Protein AF-A0A4S8L6M4-F1 (afdb_monomer_lite)

Secondary structure (DSSP, 8-state):
--HHHHHHHHHHHHHHHHT-GGGGT-SEEE-PPPPSSSS---HHHHHHHHHTGGGSEEEEEEEESSGGGEEEEEEE-SHHHHHTPPB-GGG-B---SEETTEEPPBGGGSS---EEEE--SEEETTTTEEE-SSS-HHHHHHHHHHHTTPPPPEEEE---GGGEE---

Foldseek 3Di:
DPPVVLVVQLVVLLVVVCPPPCVVVAQAEEDECDAPDQWRHCPSNVQVQQVVANSHWYWYWDFDPPDLGAIWTWTQHHPVSVVPFDQDPNRGGDHDQDDPPHGTDICLNDLAHAEYADIANAAEPVVRDGHHPPSCNVVVVQVVSVVVVHDRHHYHYDDDPVRYDDDD

Sequence (168 aa):
MPPTSKNNSAGAVAAKVLSLPSFRQYKSISCYLNMPTGELDTSSIVKEILSSGKTLGLFVPKIDVGAEGKMDFLQIYDQEDLQLLPAGMWGIREPGTEYKGMKRTNALELPELDMILVPGVAFDRSILTRLGHGKGYYGRYITSYVATGRPRPLLVALALREQLMIHG

Structure (mmCIF, N/CA/C/O backbone):
data_AF-A0A4S8L6M4-F1
#
_entry.id   AF-A0A4S8L6M4-F1
#
loop_
_atom_site.group_PDB
_atom_site.id
_atom_site.type_symbol
_atom_site.label_atom_id
_atom_site.label_alt_id
_atom_site.label_comp_id
_atom_site.label_asym_id
_atom_site.label_entity_id
_atom_site.label_seq_id
_atom_site.pdbx_PDB_ins_code
_atom_site.Cartn_x
_atom_site.Cartn_y
_atom_site.Cartn_z
_atom_site.occupancy
_atom_site.B_iso_or_equiv
_atom_site.auth_seq_id
_atom_site.auth_comp_id
_atom_site.auth_asym_id
_atom_site.auth_atom_id
_atom_site.pdbx_PDB_model_num
ATOM 1 N N . MET A 1 1 ? 12.598 3.215 -23.950 1.00 43.62 1 MET A N 1
ATOM 2 C CA . MET A 1 1 ? 11.214 3.587 -24.320 1.00 43.62 1 MET A CA 1
ATOM 3 C C . MET A 1 1 ? 11.037 5.088 -24.154 1.00 43.62 1 MET A C 1
ATOM 5 O O . MET A 1 1 ? 11.480 5.589 -23.123 1.00 43.62 1 MET A O 1
ATOM 9 N N . PRO A 1 2 ? 10.406 5.788 -25.112 1.00 35.78 2 PRO A N 1
ATOM 10 C CA . PRO A 1 2 ? 10.013 7.182 -24.930 1.00 35.78 2 PRO A CA 1
ATOM 11 C C . PRO A 1 2 ? 9.026 7.311 -23.750 1.00 35.78 2 PRO A C 1
ATOM 13 O O . PRO A 1 2 ? 8.241 6.384 -23.522 1.00 35.78 2 PRO A O 1
ATOM 16 N N . PRO A 1 3 ? 9.026 8.435 -23.010 1.00 44.72 3 PRO A N 1
ATOM 17 C CA . PRO A 1 3 ? 8.156 8.636 -21.846 1.00 44.72 3 PRO A CA 1
ATOM 18 C C . PRO A 1 3 ? 6.659 8.440 -22.152 1.00 44.72 3 PRO A C 1
ATOM 20 O O . PRO A 1 3 ? 5.914 7.916 -21.327 1.00 44.72 3 PRO A O 1
ATOM 23 N N . THR A 1 4 ? 6.225 8.767 -23.370 1.00 41.47 4 THR A N 1
ATOM 24 C CA . THR A 1 4 ? 4.841 8.618 -23.849 1.00 41.47 4 THR A CA 1
ATOM 25 C C . THR A 1 4 ? 4.369 7.164 -23.964 1.00 41.47 4 THR A C 1
ATOM 27 O O . THR A 1 4 ? 3.191 6.888 -23.746 1.00 41.47 4 THR A O 1
ATOM 30 N N . SER A 1 5 ? 5.258 6.205 -24.247 1.00 49.28 5 SER A N 1
ATOM 31 C CA . SER A 1 5 ? 4.883 4.788 -24.404 1.00 49.28 5 SER A CA 1
ATOM 32 C C . SER A 1 5 ? 4.650 4.075 -23.063 1.00 49.28 5 SER A C 1
ATOM 34 O O . SER A 1 5 ? 3.821 3.165 -22.982 1.00 49.28 5 SER A O 1
ATOM 36 N N . LYS A 1 6 ? 5.336 4.507 -21.992 1.00 50.25 6 LYS A N 1
ATOM 37 C CA . LYS A 1 6 ? 5.153 3.955 -20.638 1.00 50.25 6 LYS A CA 1
ATOM 38 C C . LYS A 1 6 ? 3.799 4.343 -20.034 1.00 50.25 6 LYS A C 1
ATOM 40 O O . LYS A 1 6 ? 3.118 3.471 -19.501 1.00 50.25 6 LYS A O 1
ATOM 45 N N . ASN A 1 7 ? 3.368 5.598 -20.198 1.00 53.69 7 ASN A N 1
ATOM 46 C CA . ASN A 1 7 ? 2.084 6.077 -19.665 1.00 53.69 7 ASN A CA 1
ATOM 47 C C . ASN A 1 7 ? 0.875 5.383 -20.310 1.00 53.69 7 ASN A C 1
ATOM 49 O O . ASN A 1 7 ? -0.059 5.000 -19.610 1.00 53.69 7 ASN A O 1
ATOM 53 N N . ASN A 1 8 ? 0.916 5.141 -21.625 1.00 58.66 8 ASN A N 1
ATOM 54 C CA . ASN A 1 8 ? -0.159 4.419 -22.316 1.00 58.66 8 ASN A CA 1
ATOM 55 C C . ASN A 1 8 ? -0.267 2.952 -21.854 1.00 58.66 8 ASN A C 1
ATOM 57 O O . ASN A 1 8 ? -1.355 2.383 -21.792 1.00 58.66 8 ASN A O 1
ATOM 61 N N . SER A 1 9 ? 0.865 2.349 -21.482 1.00 67.75 9 SER A N 1
ATOM 62 C CA . SER A 1 9 ? 0.924 0.964 -21.007 1.00 67.75 9 SER A CA 1
ATOM 63 C C . SER A 1 9 ? 0.463 0.831 -19.548 1.00 67.75 9 SER A C 1
ATOM 65 O O . SER A 1 9 ? -0.233 -0.127 -19.214 1.00 67.75 9 SER A O 1
ATOM 67 N N . ALA A 1 10 ? 0.770 1.813 -18.692 1.00 71.38 10 ALA A N 1
ATOM 68 C CA . ALA A 1 10 ? 0.268 1.878 -17.317 1.00 71.38 10 ALA A CA 1
ATOM 69 C C . ALA A 1 10 ? -1.257 2.033 -17.256 1.00 71.38 10 ALA A C 1
ATOM 71 O O . ALA A 1 10 ? -1.912 1.306 -16.509 1.00 71.38 10 ALA A O 1
ATOM 72 N N . GLY A 1 11 ? -1.836 2.882 -18.114 1.00 74.25 11 GLY A N 1
ATOM 73 C CA . GLY A 1 11 ? -3.291 3.014 -18.238 1.00 74.25 11 GLY A CA 1
ATOM 74 C C . GLY A 1 11 ? -3.982 1.703 -18.635 1.00 74.25 11 GLY A C 1
ATOM 75 O O . GLY A 1 11 ? -5.000 1.339 -18.050 1.00 74.25 11 GLY A O 1
ATOM 76 N N . ALA A 1 12 ? -3.399 0.941 -19.566 1.00 77.88 12 ALA A N 1
ATOM 77 C CA . ALA A 1 12 ? -3.937 -0.358 -19.976 1.00 77.88 12 ALA A CA 1
ATOM 78 C C . ALA A 1 12 ? -3.867 -1.415 -18.856 1.00 77.88 12 ALA A C 1
ATOM 80 O O . ALA A 1 12 ? -4.806 -2.194 -18.675 1.00 77.88 12 ALA A O 1
ATOM 81 N N . VAL A 1 13 ? -2.777 -1.438 -18.080 1.00 78.69 13 VAL A N 1
ATOM 82 C CA . VAL A 1 13 ? -2.650 -2.329 -16.915 1.00 78.69 13 VAL A CA 1
ATOM 83 C C . VAL A 1 13 ? -3.656 -1.945 -15.830 1.00 78.69 13 VAL A C 1
ATOM 85 O O . VAL A 1 13 ? -4.347 -2.826 -15.318 1.00 78.69 13 VAL A O 1
ATOM 88 N N . ALA A 1 14 ? -3.793 -0.651 -15.530 1.00 78.44 14 ALA A N 1
ATOM 89 C CA . ALA A 1 14 ? -4.781 -0.152 -14.580 1.00 78.44 14 ALA A CA 1
ATOM 90 C C . ALA A 1 14 ? -6.201 -0.558 -14.996 1.00 78.44 14 ALA A C 1
ATOM 92 O O . ALA A 1 14 ? -6.908 -1.181 -14.209 1.00 78.44 14 ALA A O 1
ATOM 93 N N . ALA A 1 15 ? -6.586 -0.322 -16.254 1.00 80.44 15 ALA A N 1
ATOM 94 C CA . ALA A 1 15 ? -7.891 -0.725 -16.776 1.00 80.44 15 ALA A CA 1
ATOM 95 C C . ALA A 1 15 ? -8.143 -2.233 -16.611 1.00 80.44 15 ALA A C 1
ATOM 97 O O . ALA A 1 15 ? -9.235 -2.646 -16.223 1.00 80.44 15 ALA A O 1
ATOM 98 N N . LYS A 1 16 ? -7.119 -3.067 -16.837 1.00 82.19 16 LYS A N 1
ATOM 99 C CA . LYS A 1 16 ? -7.234 -4.516 -16.659 1.00 82.19 16 LYS A CA 1
ATOM 100 C C . LYS A 1 16 ? -7.451 -4.908 -15.197 1.00 82.19 16 LYS A C 1
ATOM 102 O O . LYS A 1 16 ? -8.325 -5.729 -14.937 1.00 82.19 16 LYS A O 1
ATOM 107 N N . VAL A 1 17 ? -6.709 -4.317 -14.258 1.00 80.06 17 VAL A N 1
ATOM 108 C CA . VAL A 1 17 ? -6.888 -4.552 -12.810 1.00 80.06 17 VAL A CA 1
ATOM 109 C C . VAL A 1 17 ? -8.293 -4.146 -12.369 1.00 80.06 17 VAL A C 1
ATOM 111 O O . VAL A 1 17 ? -8.981 -4.932 -11.724 1.00 80.06 17 VAL A O 1
ATOM 114 N N . LEU A 1 18 ? -8.744 -2.962 -12.785 1.00 79.38 18 LEU A N 1
ATOM 115 C CA . LEU A 1 18 ? -10.067 -2.425 -12.457 1.00 79.38 18 LEU A CA 1
ATOM 116 C C . LEU A 1 18 ? -11.212 -3.241 -13.083 1.00 79.38 18 LEU A C 1
ATOM 118 O O . LEU A 1 18 ? -12.323 -3.260 -12.558 1.00 79.38 18 LEU A O 1
ATOM 122 N N . SER A 1 19 ? -10.948 -3.946 -14.188 1.00 81.50 19 SER A N 1
ATOM 123 C CA . SER A 1 19 ? -11.918 -4.837 -14.839 1.00 81.50 19 SER A CA 1
ATOM 124 C C . SER A 1 19 ? -12.047 -6.219 -14.189 1.00 81.50 19 SER A C 1
ATOM 126 O O . SER A 1 19 ? -12.942 -6.979 -14.563 1.00 81.50 19 SER A O 1
ATOM 128 N N . LEU A 1 20 ? -11.171 -6.577 -13.239 1.00 76.69 20 LEU A N 1
ATOM 129 C CA . LEU A 1 20 ? -11.236 -7.881 -12.583 1.00 76.69 20 LEU A CA 1
ATOM 130 C C . LEU A 1 20 ? -12.569 -8.009 -11.825 1.00 76.69 20 LEU A C 1
ATOM 132 O O . LEU A 1 20 ? -12.869 -7.148 -10.996 1.00 76.69 20 LEU A O 1
ATOM 136 N N . PRO A 1 21 ? -13.352 -9.089 -12.031 1.00 70.31 21 PRO A N 1
ATOM 137 C CA . PRO A 1 21 ? -14.621 -9.285 -11.324 1.00 70.31 21 PRO A CA 1
ATOM 138 C C . PRO A 1 21 ? -14.470 -9.199 -9.805 1.00 70.31 21 PRO A C 1
ATOM 140 O O . PRO A 1 21 ? -15.336 -8.669 -9.111 1.00 70.31 21 PRO A O 1
ATOM 143 N N . SER A 1 22 ? -13.331 -9.672 -9.305 1.00 68.44 22 SER A N 1
ATOM 144 C CA . SER A 1 22 ? -12.996 -9.667 -7.890 1.00 68.44 22 SER A CA 1
ATOM 145 C C . SER A 1 22 ? -12.748 -8.260 -7.335 1.00 68.44 22 SER A C 1
ATOM 147 O O . SER A 1 22 ? -13.039 -8.021 -6.171 1.00 68.44 22 SER A O 1
ATOM 149 N N . PHE A 1 23 ? -12.319 -7.296 -8.161 1.00 71.81 23 PHE A N 1
ATOM 150 C CA . PHE A 1 23 ? -12.070 -5.914 -7.729 1.00 71.81 23 PHE A CA 1
ATOM 151 C C . PHE A 1 23 ? -13.325 -5.243 -7.151 1.00 71.81 23 PHE A C 1
ATOM 153 O O . PHE A 1 23 ? -13.227 -4.452 -6.223 1.00 71.81 23 PHE A O 1
ATOM 160 N N . ARG A 1 24 ? -14.516 -5.607 -7.646 1.00 69.25 24 ARG A N 1
ATOM 161 C CA . ARG A 1 24 ? -15.801 -5.095 -7.135 1.00 69.25 24 ARG A CA 1
ATOM 162 C C . ARG A 1 24 ? -16.236 -5.712 -5.804 1.00 69.25 24 ARG A C 1
ATOM 164 O O . ARG A 1 24 ? -17.137 -5.179 -5.168 1.00 69.25 24 ARG A O 1
ATOM 171 N N . GLN A 1 25 ? -15.669 -6.857 -5.434 1.00 77.25 25 GLN A N 1
ATOM 172 C CA . GLN A 1 25 ? -16.027 -7.598 -4.219 1.00 77.25 25 GLN A CA 1
ATOM 173 C C . GLN A 1 25 ? -15.061 -7.310 -3.071 1.00 77.25 25 GLN A C 1
ATOM 175 O O . GLN A 1 25 ? -15.412 -7.502 -1.907 1.00 77.25 25 GLN A O 1
ATOM 180 N N . TYR A 1 26 ? -13.857 -6.853 -3.410 1.00 84.94 26 TYR A N 1
ATOM 181 C CA . TYR A 1 26 ? -12.835 -6.508 -2.443 1.00 84.94 26 TYR A CA 1
ATOM 182 C C . TYR A 1 26 ? -13.228 -5.284 -1.624 1.00 84.94 26 TYR A C 1
ATOM 184 O O . TYR A 1 26 ? -13.936 -4.387 -2.078 1.00 84.94 26 TYR A O 1
ATOM 192 N N . LYS A 1 27 ? -12.763 -5.292 -0.383 1.00 89.44 27 LYS A N 1
ATOM 193 C CA . LYS A 1 27 ? -12.945 -4.272 0.645 1.00 89.44 27 LYS A CA 1
ATOM 194 C C . LYS A 1 27 ? -11.606 -3.705 1.095 1.00 89.44 27 LYS A C 1
ATOM 196 O O . LYS A 1 27 ? -11.578 -2.621 1.669 1.00 89.44 27 LYS A O 1
ATOM 201 N N . SER A 1 28 ? -10.500 -4.399 0.837 1.00 92.88 28 SER A N 1
ATOM 202 C CA . SER A 1 28 ? -9.158 -3.969 1.221 1.00 92.88 28 SER A CA 1
ATOM 203 C C . SER A 1 28 ? -8.130 -4.341 0.149 1.00 92.88 28 SER A C 1
ATOM 205 O O . SER A 1 28 ? -7.893 -5.507 -0.163 1.00 92.88 28 SER A O 1
ATOM 207 N N . ILE A 1 29 ? -7.485 -3.325 -0.428 1.00 93.12 29 ILE A N 1
ATOM 208 C CA . ILE A 1 29 ? -6.452 -3.506 -1.452 1.00 93.12 29 ILE A CA 1
ATOM 209 C C . ILE A 1 29 ? -5.193 -2.779 -1.017 1.00 93.12 29 ILE A C 1
ATOM 211 O O . ILE A 1 29 ? -5.211 -1.581 -0.730 1.00 93.12 29 ILE A O 1
ATOM 215 N N . SER A 1 30 ? -4.075 -3.499 -1.030 1.00 94.31 30 SER A N 1
ATOM 216 C CA . SER A 1 30 ? -2.767 -2.877 -0.943 1.00 94.31 30 SER A CA 1
ATOM 217 C C . SER A 1 30 ? -2.253 -2.476 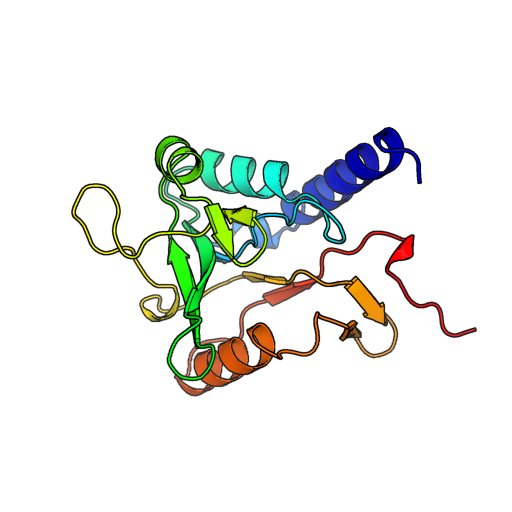-2.324 1.00 94.31 30 SER A C 1
ATOM 219 O O . SER A 1 30 ? -2.230 -3.293 -3.247 1.00 94.31 30 SER A O 1
ATOM 221 N N . CYS A 1 31 ? -1.818 -1.223 -2.460 1.00 92.88 31 CYS A N 1
ATOM 222 C CA . CYS A 1 31 ? -1.186 -0.698 -3.664 1.00 92.88 31 CYS A CA 1
ATOM 223 C C . CYS A 1 31 ? 0.061 0.108 -3.294 1.00 92.88 31 CYS A C 1
ATOM 225 O O . CYS A 1 31 ? 0.021 0.950 -2.398 1.00 92.88 31 CYS A O 1
ATOM 227 N N . TYR A 1 32 ? 1.175 -0.152 -3.976 1.00 90.19 32 TYR A N 1
ATOM 228 C CA . TYR A 1 32 ? 2.390 0.640 -3.810 1.00 90.19 32 TYR A CA 1
ATOM 229 C C . TYR A 1 32 ? 2.242 2.004 -4.490 1.00 90.19 32 TYR A C 1
ATOM 231 O O . TYR A 1 32 ? 1.568 2.126 -5.514 1.00 90.19 32 TYR A O 1
ATOM 239 N N . LEU A 1 33 ? 2.897 3.022 -3.931 1.00 88.50 33 LEU A N 1
ATOM 240 C CA . LEU A 1 33 ? 3.080 4.304 -4.606 1.00 88.50 33 LEU A CA 1
ATOM 241 C C . LEU A 1 33 ? 4.345 4.222 -5.454 1.00 88.50 33 LEU A C 1
ATOM 243 O O . LEU A 1 33 ? 5.349 3.653 -5.029 1.00 88.50 33 LEU A O 1
ATOM 247 N N . ASN A 1 34 ? 4.267 4.724 -6.680 1.00 75.12 34 ASN A N 1
ATOM 248 C CA . ASN A 1 34 ? 5.298 4.520 -7.685 1.00 75.12 34 ASN A CA 1
ATOM 249 C C . ASN A 1 34 ? 6.606 5.237 -7.330 1.00 75.12 34 ASN A C 1
ATOM 251 O O . ASN A 1 34 ? 6.616 6.420 -6.982 1.00 75.12 34 ASN A O 1
ATOM 255 N N . MET A 1 35 ? 7.727 4.535 -7.505 1.00 73.31 35 MET A N 1
ATOM 256 C CA . MET A 1 35 ? 9.036 5.180 -7.572 1.00 73.31 35 MET A CA 1
ATOM 257 C C . MET A 1 35 ? 9.144 6.142 -8.766 1.00 73.31 35 MET A C 1
ATOM 259 O O . MET A 1 35 ? 8.498 5.929 -9.797 1.00 73.31 35 MET A O 1
ATOM 263 N N . PRO A 1 36 ? 10.041 7.147 -8.696 1.00 68.56 36 PRO A N 1
ATOM 264 C CA . PRO A 1 36 ? 10.329 8.022 -9.832 1.00 68.56 36 PRO A CA 1
ATOM 265 C C . PRO A 1 36 ? 10.783 7.269 -11.094 1.00 68.56 36 PRO A C 1
ATOM 267 O O . PRO A 1 36 ? 10.562 7.736 -12.210 1.00 68.56 36 PRO A O 1
ATOM 270 N N . THR A 1 37 ? 11.430 6.106 -10.942 1.00 68.81 37 THR A N 1
ATOM 271 C CA . THR A 1 37 ? 11.883 5.271 -12.064 1.00 68.81 37 THR A CA 1
ATOM 272 C C . THR A 1 37 ? 11.777 3.776 -11.742 1.00 68.81 37 THR A C 1
ATOM 274 O O . THR A 1 37 ? 11.821 3.375 -10.584 1.00 68.81 37 THR A O 1
ATOM 277 N N . GLY A 1 38 ? 11.666 2.940 -12.779 1.00 67.62 38 GLY A N 1
ATOM 278 C CA . GLY A 1 38 ? 11.815 1.478 -12.685 1.00 67.62 38 GLY A CA 1
ATOM 279 C C . GLY A 1 38 ? 10.533 0.678 -12.427 1.00 67.62 38 GLY A C 1
ATOM 280 O O . GLY A 1 38 ? 10.449 -0.459 -12.882 1.00 67.62 38 GLY A O 1
ATOM 281 N N . GLU A 1 39 ? 9.527 1.271 -11.787 1.00 74.62 39 GLU A N 1
ATOM 282 C CA . 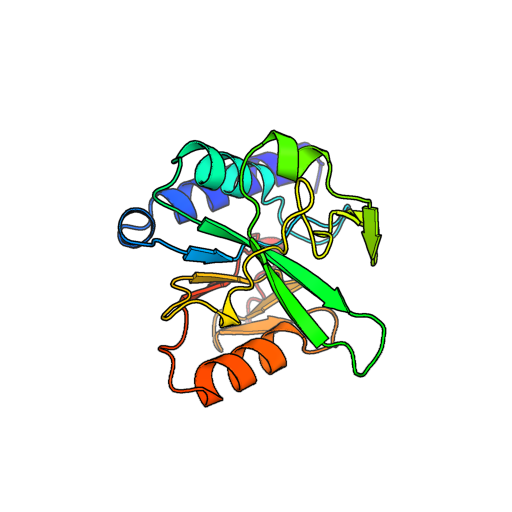GLU A 1 39 ? 8.233 0.630 -11.510 1.00 74.62 39 GLU A CA 1
ATOM 283 C C . GLU A 1 39 ? 7.114 1.152 -12.421 1.00 74.62 39 GLU A C 1
ATOM 285 O O . GLU A 1 39 ? 7.231 2.211 -13.045 1.00 74.62 39 GLU A O 1
ATOM 290 N N . LEU A 1 40 ? 6.019 0.391 -12.505 1.00 80.06 40 LEU A N 1
ATOM 291 C CA . LEU A 1 40 ? 4.802 0.846 -13.169 1.00 80.06 40 LEU A CA 1
ATOM 292 C C . LEU A 1 40 ? 4.131 1.941 -12.333 1.00 80.06 40 LEU A C 1
ATOM 294 O O . LEU A 1 40 ? 3.975 1.774 -11.123 1.00 80.06 40 LEU A O 1
ATOM 298 N N . ASP A 1 41 ? 3.685 3.006 -12.997 1.00 84.44 41 ASP A N 1
ATOM 299 C CA . ASP A 1 41 ? 2.844 4.035 -12.390 1.00 84.44 41 ASP A CA 1
ATOM 300 C C . ASP A 1 41 ? 1.475 3.458 -11.987 1.00 84.44 41 ASP A C 1
ATOM 302 O O . ASP A 1 41 ? 0.739 2.913 -12.813 1.00 84.44 41 ASP A O 1
ATOM 306 N N . THR A 1 42 ? 1.146 3.573 -10.701 1.00 88.38 42 THR A N 1
ATOM 307 C CA . THR A 1 42 ? -0.100 3.101 -10.083 1.00 88.38 42 THR A CA 1
ATOM 308 C C . THR A 1 42 ? -1.066 4.236 -9.749 1.00 88.38 42 THR A C 1
ATOM 310 O O . THR A 1 42 ? -2.149 3.970 -9.223 1.00 88.38 42 THR A O 1
ATOM 313 N N . SER A 1 43 ? -0.736 5.488 -10.088 1.00 88.25 43 SER A N 1
ATOM 314 C CA . SER A 1 43 ? -1.512 6.680 -9.718 1.00 88.25 43 SER A CA 1
ATOM 315 C C . SER A 1 43 ? -2.987 6.576 -10.116 1.00 88.25 43 SER A C 1
ATOM 317 O O . SER A 1 43 ? -3.870 6.933 -9.337 1.00 88.25 43 SER A O 1
ATOM 319 N N . SER A 1 44 ? -3.283 6.034 -11.303 1.00 87.38 44 SER A N 1
ATOM 320 C CA . SER A 1 44 ? -4.663 5.827 -11.764 1.00 87.38 44 SER A CA 1
ATOM 321 C C . SER A 1 44 ? -5.421 4.786 -10.935 1.00 87.38 44 SER A C 1
ATOM 323 O O . SER A 1 44 ? -6.595 4.989 -10.648 1.00 87.38 44 SER A O 1
ATOM 325 N N . ILE A 1 45 ? -4.757 3.702 -10.515 1.00 89.06 45 ILE A N 1
ATOM 326 C CA . ILE A 1 45 ? -5.365 2.653 -9.680 1.00 89.06 45 ILE A CA 1
ATOM 327 C C . ILE A 1 45 ? -5.661 3.215 -8.289 1.00 89.06 45 ILE A C 1
ATOM 329 O O . ILE A 1 45 ? -6.774 3.081 -7.793 1.00 89.06 45 ILE A O 1
ATOM 333 N N . VAL A 1 46 ? -4.681 3.890 -7.685 1.00 91.62 46 VAL A N 1
ATOM 334 C CA . VAL A 1 46 ? -4.812 4.547 -6.378 1.00 91.62 46 VAL A CA 1
ATOM 335 C C . VAL A 1 46 ? -5.969 5.542 -6.380 1.00 91.62 46 VAL A C 1
ATOM 337 O O . VAL A 1 46 ? -6.798 5.533 -5.470 1.00 91.62 46 VAL A O 1
ATOM 340 N N . LYS A 1 47 ? -6.056 6.374 -7.425 1.00 89.75 47 LYS A N 1
ATOM 341 C CA . LYS A 1 47 ? -7.138 7.346 -7.571 1.00 89.75 47 LYS A CA 1
ATOM 342 C C . LYS A 1 47 ? -8.500 6.664 -7.644 1.00 89.75 47 LYS A C 1
ATOM 344 O O . LYS A 1 47 ? -9.401 7.091 -6.935 1.00 89.75 47 LYS A O 1
ATOM 349 N N . GLU A 1 48 ? -8.630 5.611 -8.446 1.00 87.81 48 GLU A N 1
ATOM 350 C CA . GLU A 1 48 ? -9.890 4.879 -8.586 1.00 87.81 48 GLU A CA 1
ATOM 351 C C . GLU A 1 48 ? -10.312 4.207 -7.274 1.00 87.81 48 GLU A C 1
ATOM 353 O O . GLU A 1 48 ? -11.469 4.316 -6.874 1.00 87.81 48 GLU A O 1
ATOM 358 N N . ILE A 1 49 ? -9.367 3.587 -6.553 1.00 89.19 49 ILE A N 1
ATOM 359 C CA . ILE A 1 49 ? -9.637 2.985 -5.242 1.00 89.19 49 ILE A CA 1
ATOM 360 C C . ILE A 1 49 ? -10.205 4.042 -4.287 1.00 89.19 49 ILE A C 1
ATOM 362 O O . ILE A 1 49 ? -11.268 3.834 -3.709 1.00 89.19 49 ILE A O 1
ATOM 366 N N . LEU A 1 50 ? -9.551 5.199 -4.164 1.00 89.88 50 LEU A N 1
ATOM 367 C CA . LEU A 1 50 ? -10.017 6.278 -3.285 1.00 89.88 50 LEU A CA 1
ATOM 368 C C . LEU A 1 50 ? -11.338 6.907 -3.762 1.00 89.88 50 LEU A C 1
ATOM 370 O O . LEU A 1 50 ? -12.156 7.322 -2.944 1.00 89.88 50 LEU A O 1
ATOM 374 N N . SER A 1 51 ? -11.571 6.975 -5.076 1.00 86.88 51 SER A N 1
ATOM 375 C CA . SER A 1 51 ? -12.819 7.483 -5.659 1.00 86.88 51 SER A CA 1
ATOM 376 C C . SER A 1 51 ? -13.999 6.523 -5.502 1.00 86.88 51 SER A C 1
ATOM 378 O O . SER A 1 51 ? -15.140 6.981 -5.516 1.00 86.88 51 SER A O 1
ATOM 380 N N . SER A 1 52 ? -13.752 5.229 -5.279 1.00 78.69 52 SER A N 1
ATOM 381 C CA . SER A 1 52 ? -14.807 4.252 -4.971 1.00 78.69 52 SER A CA 1
ATOM 382 C C . SER A 1 52 ? -15.471 4.478 -3.600 1.00 78.69 52 SER A C 1
ATOM 384 O O . SER A 1 52 ? -16.507 3.886 -3.300 1.00 78.69 52 SER A O 1
ATOM 386 N N . GLY A 1 53 ? -14.926 5.388 -2.784 1.00 67.25 53 GLY A N 1
ATOM 387 C CA . GLY A 1 53 ? -15.483 5.790 -1.499 1.00 67.25 53 GLY A CA 1
ATOM 388 C C . GLY A 1 53 ? -15.151 4.814 -0.370 1.00 67.25 53 GLY A C 1
ATOM 389 O O . GLY A 1 53 ? -14.149 4.109 -0.394 1.00 67.25 53 GLY A O 1
ATOM 390 N N . LYS A 1 54 ? -15.999 4.782 0.667 1.00 62.41 54 LYS A N 1
ATOM 391 C CA . LYS A 1 54 ? -15.727 4.046 1.921 1.00 62.41 54 LYS A CA 1
ATOM 392 C C . LYS A 1 54 ? -15.824 2.519 1.804 1.00 62.41 54 LYS A C 1
ATOM 394 O O . LYS A 1 54 ? -15.564 1.828 2.784 1.00 62.41 54 LYS A O 1
ATOM 399 N N . THR A 1 55 ? -16.238 1.987 0.657 1.00 71.38 55 THR A N 1
ATOM 400 C CA . THR A 1 55 ? -16.403 0.541 0.451 1.00 71.38 55 THR A CA 1
ATOM 401 C C . THR A 1 55 ? -15.081 -0.183 0.228 1.00 71.38 55 THR A C 1
ATOM 403 O O . THR A 1 55 ? -15.018 -1.382 0.485 1.00 71.38 55 THR A O 1
ATOM 406 N N . LEU A 1 56 ? -14.039 0.529 -0.214 1.00 84.38 56 LEU A N 1
ATOM 407 C CA . LEU A 1 56 ? -12.736 -0.040 -0.543 1.00 84.38 56 LEU A CA 1
ATOM 408 C C . LEU A 1 56 ? -11.622 0.713 0.193 1.00 84.38 56 LEU A C 1
ATOM 410 O O . LEU A 1 56 ? -11.360 1.885 -0.061 1.00 84.38 56 LEU A O 1
ATOM 414 N N . GLY A 1 57 ? -10.950 0.036 1.118 1.00 91.69 57 GLY A N 1
ATOM 415 C CA . GLY A 1 57 ? -9.787 0.568 1.817 1.00 91.69 57 GLY A CA 1
ATOM 416 C C . GLY A 1 57 ? -8.522 0.451 0.971 1.00 91.69 57 GLY A C 1
ATOM 417 O O . GLY A 1 57 ? -8.135 -0.654 0.585 1.00 91.69 57 GLY A O 1
ATOM 418 N N . LEU A 1 58 ? -7.852 1.581 0.729 1.00 94.94 58 LEU A N 1
ATOM 419 C CA . LEU A 1 58 ? -6.511 1.620 0.149 1.00 94.94 58 LEU A CA 1
ATOM 420 C C . LEU A 1 58 ? -5.457 1.472 1.245 1.00 94.94 58 LEU A C 1
ATOM 422 O O . LEU A 1 58 ? -5.437 2.274 2.174 1.00 94.94 58 LEU A O 1
ATOM 426 N N . PHE A 1 59 ? -4.530 0.527 1.094 1.00 95.81 59 PHE A N 1
ATOM 427 C CA . PHE A 1 59 ? -3.391 0.366 1.996 1.00 95.81 59 PHE A CA 1
ATOM 428 C C . PHE A 1 59 ? -2.058 0.530 1.261 1.00 95.81 59 PHE A C 1
ATOM 430 O O . PHE A 1 59 ? -1.780 -0.159 0.281 1.00 95.81 59 PHE A O 1
ATOM 437 N N . VAL A 1 60 ? -1.195 1.413 1.755 1.00 94.44 60 VAL A N 1
ATOM 438 C CA . VAL A 1 60 ? 0.100 1.719 1.132 1.00 94.44 60 VAL A CA 1
ATOM 439 C C . VAL A 1 60 ? 1.243 1.149 1.980 1.00 94.44 60 VAL A C 1
ATOM 441 O O . VAL A 1 60 ? 1.183 1.245 3.211 1.00 94.44 60 VAL A O 1
ATOM 444 N N . PRO A 1 61 ? 2.277 0.538 1.365 1.00 91.62 61 PRO A N 1
ATOM 445 C CA . PRO A 1 61 ? 3.462 0.078 2.081 1.00 91.62 61 PRO A CA 1
ATOM 446 C C . PRO A 1 61 ? 4.178 1.228 2.787 1.00 91.62 61 PRO A C 1
ATOM 448 O O . PRO A 1 61 ? 4.438 2.272 2.197 1.00 91.62 61 PRO A O 1
ATOM 451 N N . LYS A 1 62 ? 4.572 0.976 4.030 1.00 89.62 62 LYS A N 1
ATOM 452 C CA . LYS A 1 62 ? 5.540 1.755 4.792 1.00 89.62 62 LYS A CA 1
ATOM 453 C C . LYS A 1 62 ? 6.664 0.824 5.208 1.00 89.62 62 LYS A C 1
ATOM 455 O O . LYS A 1 62 ? 6.397 -0.213 5.818 1.00 89.62 62 LYS A O 1
ATOM 460 N N . ILE A 1 63 ? 7.903 1.185 4.897 1.00 85.25 63 ILE A N 1
ATOM 461 C CA . ILE A 1 63 ? 9.067 0.442 5.377 1.00 85.25 63 ILE A CA 1
ATOM 462 C C . ILE A 1 63 ? 9.645 1.187 6.577 1.00 85.25 63 ILE A C 1
ATOM 464 O O . ILE A 1 63 ? 10.048 2.341 6.470 1.00 85.25 63 ILE A O 1
ATOM 468 N N . ASP A 1 64 ? 9.699 0.519 7.724 1.00 79.56 64 ASP A N 1
ATOM 469 C CA . ASP A 1 64 ? 10.483 0.993 8.855 1.00 79.56 64 ASP A CA 1
ATOM 470 C C . ASP A 1 64 ? 11.948 0.608 8.623 1.00 79.56 64 ASP A C 1
ATOM 472 O O . ASP A 1 64 ? 12.328 -0.561 8.705 1.00 79.56 64 ASP A O 1
ATOM 476 N N . VAL A 1 65 ? 12.761 1.606 8.274 1.00 66.06 65 VAL A N 1
ATOM 477 C CA . VAL A 1 65 ? 14.210 1.474 8.049 1.00 66.06 65 VAL A CA 1
ATOM 478 C C . VAL A 1 65 ? 15.003 1.223 9.335 1.00 66.06 65 VAL A C 1
ATOM 480 O O . VAL A 1 65 ? 16.202 0.966 9.250 1.00 66.06 65 VAL A O 1
ATOM 483 N N . GLY A 1 66 ? 14.350 1.275 10.501 1.00 68.81 66 GLY A N 1
ATOM 484 C CA . GLY A 1 66 ? 14.903 0.866 11.784 1.00 68.81 66 GLY A CA 1
ATOM 485 C C . GLY A 1 66 ? 15.042 -0.656 11.913 1.00 68.81 66 GLY A C 1
ATOM 486 O O . GLY A 1 66 ? 15.663 -1.319 11.082 1.00 68.81 66 GLY A O 1
ATOM 487 N N . ALA A 1 67 ? 14.506 -1.227 12.995 1.00 49.88 67 ALA A N 1
ATOM 488 C CA . ALA A 1 67 ? 14.698 -2.633 13.351 1.00 49.88 67 ALA A CA 1
ATOM 489 C C . ALA A 1 67 ? 14.246 -3.590 12.225 1.00 49.88 67 ALA A C 1
ATOM 491 O O . ALA A 1 67 ? 13.058 -3.775 11.967 1.00 49.88 67 ALA A O 1
ATOM 492 N N . GLU A 1 68 ? 15.229 -4.203 11.560 1.00 61.59 68 GLU A N 1
ATOM 493 C CA . GLU A 1 68 ? 15.090 -5.319 10.610 1.00 61.59 68 GLU A CA 1
ATOM 494 C C . GLU A 1 68 ? 14.346 -5.038 9.295 1.00 61.59 68 GLU A C 1
ATOM 496 O O . GLU A 1 68 ? 14.101 -5.957 8.502 1.00 61.59 68 GLU A O 1
ATOM 501 N N . GLY A 1 69 ? 14.025 -3.778 8.992 1.00 67.00 69 GLY A N 1
ATOM 502 C CA . GLY A 1 69 ? 13.335 -3.472 7.747 1.00 67.00 69 GLY A CA 1
ATOM 503 C C . GLY A 1 69 ? 11.929 -4.077 7.734 1.00 67.00 69 GLY A C 1
ATOM 504 O O . GLY A 1 69 ? 11.576 -4.851 6.831 1.00 67.00 69 GLY A O 1
ATOM 505 N N . LYS A 1 70 ? 11.146 -3.792 8.775 1.00 82.06 70 LYS A N 1
ATOM 506 C CA . LYS A 1 70 ? 9.749 -4.213 8.855 1.00 82.06 70 LYS A CA 1
ATOM 507 C C . LYS A 1 70 ? 8.928 -3.442 7.820 1.00 82.06 70 LYS A C 1
ATOM 509 O O . LYS A 1 70 ? 9.124 -2.250 7.617 1.00 82.06 70 LYS A O 1
ATOM 514 N N . MET A 1 71 ? 8.012 -4.135 7.153 1.00 88.94 71 MET A N 1
ATOM 515 C CA . MET A 1 71 ? 7.031 -3.517 6.266 1.00 88.94 71 MET A CA 1
ATOM 516 C C . MET A 1 71 ? 5.667 -3.590 6.939 1.00 88.94 71 MET A C 1
ATOM 518 O O . MET A 1 71 ? 5.289 -4.647 7.437 1.00 88.94 71 MET A O 1
ATOM 522 N N . ASP A 1 72 ? 4.944 -2.481 6.930 1.00 92.00 72 ASP A N 1
ATOM 523 C CA . ASP A 1 72 ? 3.541 -2.399 7.314 1.00 92.00 72 ASP A CA 1
ATOM 524 C C . ASP A 1 72 ? 2.732 -1.855 6.130 1.00 92.00 72 ASP A C 1
ATOM 526 O O . ASP A 1 72 ? 3.267 -1.169 5.259 1.00 92.00 72 ASP A O 1
ATOM 530 N N . PHE A 1 73 ? 1.437 -2.156 6.091 1.00 95.12 73 PHE A N 1
ATOM 531 C CA . PHE A 1 73 ? 0.510 -1.573 5.123 1.00 95.12 73 PHE A CA 1
ATOM 532 C C . PHE A 1 73 ? -0.467 -0.683 5.881 1.00 95.12 73 PHE A C 1
ATOM 534 O O . PHE A 1 73 ? -1.245 -1.184 6.693 1.00 95.12 73 PHE A O 1
ATOM 541 N N . LEU A 1 74 ? -0.411 0.628 5.646 1.00 95.50 74 LEU A N 1
ATOM 542 C CA . LEU A 1 74 ? -1.222 1.612 6.366 1.00 95.50 74 LEU A CA 1
ATOM 543 C C . LEU A 1 74 ? -2.302 2.195 5.464 1.00 95.50 74 LEU A C 1
ATOM 545 O O . LEU A 1 74 ? -2.056 2.458 4.285 1.00 95.50 74 LEU A O 1
ATOM 549 N N . GLN A 1 75 ? -3.489 2.401 6.029 1.00 95.88 75 GLN A N 1
ATOM 550 C CA . GLN A 1 75 ? -4.627 2.910 5.280 1.00 95.88 75 GLN A CA 1
ATOM 551 C C . GLN A 1 75 ? -4.426 4.367 4.845 1.00 95.88 75 GLN A C 1
ATOM 553 O O . GLN A 1 75 ? -3.979 5.208 5.632 1.00 95.88 75 GLN A O 1
ATOM 558 N N . ILE A 1 76 ? -4.803 4.648 3.599 1.00 95.62 76 ILE A N 1
ATOM 559 C CA . ILE A 1 76 ? -5.019 5.991 3.061 1.00 95.62 76 ILE A CA 1
ATOM 560 C C . ILE A 1 76 ? -6.525 6.214 2.969 1.00 95.62 76 ILE A C 1
ATOM 562 O O . ILE A 1 76 ? -7.244 5.382 2.410 1.00 95.62 76 ILE A O 1
ATOM 566 N N . TYR A 1 77 ? -7.005 7.310 3.548 1.00 92.88 77 TYR A N 1
ATOM 567 C CA . TYR A 1 77 ? -8.438 7.522 3.755 1.00 92.88 77 TYR A CA 1
ATOM 568 C C . TYR A 1 77 ? -9.114 8.286 2.617 1.00 92.88 77 TYR A C 1
ATOM 570 O O . TYR A 1 77 ? -10.262 7.993 2.286 1.00 92.88 77 TYR A O 1
ATOM 578 N N . ASP A 1 78 ? -8.422 9.252 2.016 1.00 91.75 78 ASP A N 1
ATOM 579 C CA . ASP A 1 78 ? -8.956 10.091 0.946 1.00 91.75 78 ASP A CA 1
ATOM 580 C C . ASP A 1 78 ? -7.836 10.725 0.094 1.00 91.75 78 ASP A C 1
ATOM 582 O O . ASP A 1 78 ? -6.645 10.446 0.255 1.00 91.75 78 ASP A O 1
ATOM 586 N N . GLN A 1 79 ? -8.229 11.556 -0.875 1.00 91.25 79 GLN A N 1
ATOM 587 C CA . GLN A 1 79 ? -7.299 12.251 -1.770 1.00 91.25 79 GLN A CA 1
ATOM 588 C C . GLN A 1 79 ? -6.452 13.309 -1.048 1.00 91.25 79 GLN A C 1
ATOM 590 O O . GLN A 1 79 ? -5.317 13.548 -1.456 1.00 91.25 79 GLN A O 1
ATOM 595 N N . GLU A 1 80 ? -6.983 13.946 -0.002 1.00 92.00 80 GLU A N 1
ATOM 596 C CA . GLU A 1 80 ? -6.246 14.932 0.795 1.00 92.00 80 GLU A CA 1
ATOM 597 C C . GLU A 1 80 ? -5.126 14.226 1.569 1.00 92.00 80 GLU A C 1
ATOM 599 O O . GLU A 1 80 ? -3.970 14.641 1.519 1.00 92.00 80 GLU A O 1
ATOM 604 N N . ASP A 1 81 ? -5.450 13.100 2.201 1.00 93.50 81 ASP A N 1
ATOM 605 C CA . ASP A 1 81 ? -4.504 12.226 2.884 1.00 93.50 81 ASP A CA 1
ATOM 606 C C . ASP A 1 81 ? -3.349 11.790 1.966 1.00 93.50 81 ASP A C 1
ATOM 608 O O . ASP A 1 81 ? -2.176 11.957 2.302 1.00 93.50 81 ASP A O 1
ATOM 612 N N . LEU A 1 82 ? -3.668 11.325 0.752 1.00 92.31 82 LEU A N 1
ATOM 613 C CA . LEU A 1 82 ? -2.668 10.931 -0.245 1.00 92.31 82 LEU A CA 1
ATOM 614 C C . LEU A 1 82 ? -1.719 12.081 -0.636 1.00 92.31 82 LEU A C 1
ATOM 616 O O . LEU A 1 82 ? -0.530 11.857 -0.883 1.00 92.31 82 LEU A O 1
ATOM 620 N N . GLN A 1 83 ? -2.233 13.309 -0.740 1.00 90.25 83 GLN A N 1
ATOM 621 C CA . GLN A 1 83 ? -1.440 14.480 -1.131 1.00 90.25 83 GLN A CA 1
ATOM 622 C C . GLN A 1 83 ? -0.515 14.968 -0.015 1.00 90.25 83 GLN A C 1
ATOM 624 O O . GLN A 1 83 ? 0.562 15.485 -0.311 1.00 90.25 83 GLN A O 1
ATOM 629 N N . LEU A 1 84 ? -0.916 14.778 1.243 1.00 90.75 84 LEU A N 1
ATOM 630 C CA . LEU A 1 84 ? -0.149 15.165 2.426 1.00 90.75 84 LEU A CA 1
ATOM 631 C C . LEU A 1 84 ? 0.956 14.166 2.792 1.00 90.75 84 LEU A C 1
ATOM 633 O O . LEU A 1 84 ? 1.717 14.420 3.727 1.00 90.75 84 LEU A O 1
ATOM 637 N N . LEU A 1 85 ? 1.063 13.039 2.079 1.00 90.44 85 LEU A N 1
ATOM 638 C CA . LEU A 1 85 ? 2.095 12.051 2.359 1.00 90.44 85 LEU A CA 1
ATOM 639 C C . LEU A 1 85 ? 3.502 12.647 2.178 1.00 90.44 85 LEU A C 1
ATOM 641 O O . LEU A 1 85 ? 3.825 13.134 1.086 1.00 90.44 85 LEU A O 1
ATOM 645 N N . PRO A 1 86 ? 4.365 12.579 3.208 1.00 85.69 86 PRO A N 1
ATOM 646 C CA . PRO A 1 86 ? 5.739 13.039 3.095 1.00 85.69 86 PRO A CA 1
ATOM 647 C C . PRO A 1 86 ? 6.515 12.183 2.092 1.00 85.69 86 PRO A C 1
ATOM 649 O O . PRO A 1 86 ? 6.221 11.001 1.888 1.00 85.69 86 PRO A O 1
ATOM 652 N N . ALA A 1 87 ? 7.547 12.773 1.490 1.00 81.44 87 ALA A N 1
ATOM 653 C CA . ALA A 1 87 ? 8.542 12.000 0.762 1.00 81.44 87 ALA A CA 1
ATOM 654 C C . ALA A 1 87 ? 9.294 11.104 1.758 1.00 81.44 87 ALA A C 1
ATOM 656 O O . ALA A 1 87 ? 9.942 11.594 2.681 1.00 81.44 87 ALA A O 1
ATOM 657 N N . GLY A 1 88 ? 9.152 9.798 1.584 1.00 76.50 88 GLY A N 1
ATOM 658 C CA . GLY A 1 88 ? 9.817 8.763 2.353 1.00 76.50 88 GLY A CA 1
ATOM 659 C C . GLY A 1 88 ? 11.068 8.243 1.651 1.00 76.50 88 GLY A C 1
ATOM 660 O O . GLY A 1 88 ? 11.750 8.954 0.901 1.00 76.50 88 GLY A O 1
ATOM 661 N N . MET A 1 89 ? 11.388 6.976 1.905 1.00 69.81 89 MET A N 1
ATOM 662 C CA . MET A 1 89 ? 12.584 6.345 1.350 1.00 69.81 89 MET A CA 1
ATOM 663 C C . MET A 1 89 ? 12.551 6.301 -0.192 1.00 69.81 89 MET A C 1
ATOM 665 O O . MET A 1 89 ? 11.506 6.116 -0.813 1.00 69.81 89 MET A O 1
ATOM 669 N N . TRP A 1 90 ? 13.715 6.491 -0.825 1.00 71.94 90 TRP A N 1
ATOM 670 C CA . TRP A 1 90 ? 13.884 6.487 -2.291 1.00 71.94 90 TRP A CA 1
ATOM 671 C C . TRP A 1 90 ? 13.017 7.510 -3.051 1.00 71.94 90 TRP A C 1
ATOM 673 O O . TRP A 1 90 ? 12.804 7.374 -4.255 1.00 71.94 90 TRP A O 1
ATOM 683 N N . GLY A 1 91 ? 12.537 8.552 -2.361 1.00 74.19 91 GLY A N 1
ATOM 684 C CA . GLY A 1 91 ? 11.674 9.581 -2.944 1.00 74.19 91 GLY A CA 1
ATOM 685 C C . GLY A 1 91 ? 10.230 9.125 -3.173 1.00 74.19 91 GLY A C 1
ATOM 686 O O . GLY A 1 91 ? 9.471 9.838 -3.826 1.00 74.19 91 GLY A O 1
ATOM 687 N N . ILE A 1 92 ? 9.844 7.957 -2.648 1.00 80.62 92 ILE A N 1
ATOM 688 C CA . ILE A 1 92 ? 8.466 7.462 -2.679 1.00 80.62 92 ILE A CA 1
ATOM 689 C C . ILE A 1 92 ? 7.696 8.130 -1.548 1.00 80.62 92 ILE A C 1
ATOM 691 O O . ILE A 1 92 ? 8.197 8.227 -0.433 1.00 80.62 92 ILE A O 1
ATOM 695 N N . ARG A 1 93 ? 6.468 8.576 -1.805 1.00 86.56 93 ARG A N 1
ATOM 696 C CA . ARG A 1 93 ? 5.583 9.038 -0.730 1.00 86.56 93 ARG A CA 1
ATOM 697 C C . ARG A 1 93 ? 5.232 7.874 0.192 1.00 86.56 93 ARG A C 1
ATOM 699 O O . ARG A 1 93 ? 4.817 6.825 -0.287 1.00 86.56 93 ARG A O 1
ATOM 706 N N . GLU A 1 94 ? 5.359 8.061 1.500 1.00 86.62 94 GLU A N 1
ATOM 707 C CA . GLU A 1 94 ? 5.050 7.016 2.481 1.00 86.62 94 GLU A CA 1
ATOM 708 C C . GLU A 1 94 ? 4.073 7.536 3.540 1.00 86.62 94 GLU A C 1
ATOM 710 O O . GLU A 1 94 ? 4.197 8.680 3.984 1.00 86.62 94 GLU A O 1
ATOM 715 N N . PRO A 1 95 ? 3.112 6.716 4.000 1.00 90.00 95 PRO A N 1
ATOM 716 C CA . PRO A 1 95 ? 2.231 7.116 5.083 1.00 90.00 95 PRO A CA 1
ATOM 717 C C . PRO A 1 95 ? 2.997 7.325 6.394 1.00 90.00 95 PRO A C 1
ATOM 719 O O . PRO A 1 95 ? 3.838 6.517 6.809 1.00 90.00 95 PRO A O 1
ATOM 722 N N . GLY A 1 96 ? 2.673 8.421 7.083 1.00 88.94 96 GLY A N 1
ATOM 723 C CA . GLY A 1 96 ? 2.951 8.561 8.513 1.00 88.94 96 GLY A CA 1
ATOM 724 C C . GLY A 1 96 ? 2.149 7.538 9.324 1.00 88.94 96 GLY A C 1
ATOM 725 O O . GLY A 1 96 ? 1.255 6.886 8.796 1.00 88.94 96 GLY A O 1
ATOM 726 N N . THR A 1 97 ? 2.437 7.384 10.613 1.00 89.94 97 THR A N 1
ATOM 727 C CA . THR A 1 97 ? 1.668 6.481 11.495 1.00 89.94 97 THR A CA 1
ATOM 728 C C . THR A 1 97 ? 0.294 7.035 11.870 1.00 89.94 97 THR A C 1
ATOM 730 O O . THR A 1 97 ? -0.569 6.284 12.321 1.00 89.94 97 THR A O 1
ATOM 733 N N . GLU A 1 98 ? 0.076 8.331 11.655 1.00 92.50 98 GLU A N 1
ATOM 734 C CA . GLU A 1 98 ? -1.140 9.050 12.019 1.00 92.50 98 GLU A CA 1
ATOM 735 C C . GLU A 1 98 ? -1.694 9.857 10.837 1.00 92.50 98 GLU A C 1
ATOM 737 O O . GLU A 1 98 ? -0.978 10.192 9.886 1.00 92.50 98 GLU A O 1
ATOM 742 N N . TYR A 1 99 ? -2.987 10.161 10.904 1.00 93.56 99 TYR A N 1
ATOM 743 C CA . TYR A 1 99 ? -3.689 11.098 10.034 1.00 93.56 99 TYR A CA 1
ATOM 744 C C . TYR A 1 99 ? -4.728 11.857 10.863 1.00 93.56 99 TYR A C 1
ATOM 746 O O . TYR A 1 99 ? -5.492 11.242 11.605 1.00 93.56 99 TYR A O 1
ATOM 754 N N . LYS A 1 100 ? -4.736 13.195 10.777 1.00 92.94 100 LYS A N 1
ATOM 755 C CA . LYS A 1 100 ? -5.642 14.071 11.552 1.00 92.94 100 LYS A CA 1
ATOM 756 C C . LYS A 1 100 ? -5.637 13.771 13.070 1.00 92.94 100 LYS A C 1
ATOM 758 O O . LYS A 1 100 ? -6.677 13.808 13.718 1.00 92.94 100 LYS A O 1
ATOM 763 N N . GLY A 1 101 ? -4.460 13.463 13.629 1.00 92.56 101 GLY A N 1
ATOM 764 C CA . GLY A 1 101 ? -4.269 13.164 15.058 1.00 92.56 101 GLY A CA 1
ATOM 765 C C . GLY A 1 101 ? -4.730 11.770 15.502 1.00 92.56 101 GLY A C 1
ATOM 766 O O . GLY A 1 101 ? -4.733 11.482 16.694 1.00 92.56 101 GLY A O 1
ATOM 767 N N . MET A 1 102 ? -5.121 10.904 14.562 1.00 93.31 102 MET A N 1
ATOM 768 C CA . MET A 1 102 ? -5.554 9.535 14.833 1.00 93.31 102 MET A CA 1
ATOM 769 C C . MET A 1 102 ? -4.567 8.531 14.239 1.00 93.31 102 MET A C 1
ATOM 771 O O . MET A 1 102 ? -4.095 8.707 13.113 1.00 93.31 102 MET A O 1
ATOM 775 N N . LYS A 1 103 ? -4.293 7.443 14.968 1.00 95.00 103 LYS A N 1
ATOM 776 C CA . LYS A 1 103 ? -3.493 6.317 14.465 1.00 95.00 103 LYS A CA 1
ATOM 777 C C . LYS A 1 103 ? -4.142 5.736 13.204 1.00 95.00 103 LYS A C 1
ATOM 779 O O . LYS A 1 103 ? -5.335 5.436 13.201 1.00 95.00 103 LYS A O 1
ATOM 784 N N . ARG A 1 104 ? -3.341 5.524 12.157 1.00 94.62 104 ARG A N 1
ATOM 785 C CA . ARG A 1 104 ? -3.789 4.838 10.941 1.00 94.62 104 ARG A CA 1
ATOM 786 C C . ARG A 1 104 ? -4.068 3.366 11.203 1.00 94.62 104 ARG A C 1
ATOM 788 O O . ARG A 1 104 ? -3.326 2.694 11.920 1.00 94.62 104 ARG A O 1
ATOM 795 N N . THR A 1 105 ? -5.077 2.851 10.517 1.00 95.06 105 THR A N 1
ATOM 796 C CA . THR A 1 105 ? -5.369 1.420 10.466 1.00 95.06 105 THR A CA 1
ATOM 797 C C . THR A 1 105 ? -4.252 0.691 9.724 1.00 95.06 105 THR A C 1
ATOM 799 O O . THR A 1 105 ? -3.955 1.003 8.567 1.00 95.06 105 THR A O 1
ATOM 802 N N . ASN A 1 106 ? -3.634 -0.290 10.381 1.00 94.94 106 ASN A N 1
ATOM 803 C CA . ASN A 1 106 ? -2.726 -1.231 9.732 1.00 94.94 106 ASN A CA 1
ATOM 804 C C . ASN A 1 106 ? -3.533 -2.395 9.135 1.00 94.94 106 ASN A C 1
ATOM 806 O O . ASN A 1 106 ? -4.480 -2.872 9.754 1.00 94.94 106 ASN A O 1
ATOM 810 N N . ALA A 1 107 ? -3.153 -2.902 7.963 1.00 94.06 107 ALA A N 1
ATOM 811 C CA . ALA A 1 107 ? -3.800 -4.068 7.357 1.00 94.06 107 ALA A CA 1
ATOM 812 C C . ALA A 1 107 ? -3.741 -5.332 8.245 1.00 94.06 107 ALA A C 1
ATOM 814 O O . ALA A 1 107 ? -4.586 -6.215 8.118 1.00 94.06 107 ALA A O 1
ATOM 815 N N . LEU A 1 108 ? -2.786 -5.411 9.181 1.00 91.88 108 LEU A N 1
ATOM 816 C CA . LEU A 1 108 ? -2.728 -6.456 10.213 1.00 91.88 108 LEU A CA 1
ATOM 817 C C . LEU A 1 108 ? -3.859 -6.364 11.250 1.00 91.88 108 LEU A C 1
ATOM 819 O O . LEU A 1 108 ? -4.049 -7.299 12.021 1.00 91.88 108 LEU A O 1
ATOM 823 N N . GLU A 1 109 ? -4.599 -5.258 11.292 1.00 92.88 109 GLU A N 1
ATOM 824 C CA . GLU A 1 109 ? -5.772 -5.067 12.154 1.00 92.88 109 GLU A CA 1
ATOM 825 C C . GLU A 1 109 ? -7.063 -5.525 11.455 1.00 92.88 109 GLU A C 1
ATOM 827 O O . GLU A 1 109 ? -8.101 -5.664 12.097 1.00 92.88 109 GLU A O 1
ATOM 832 N N . LEU A 1 110 ? -7.003 -5.815 10.150 1.00 90.75 110 LEU A N 1
ATOM 833 C CA . LEU A 1 110 ? -8.132 -6.356 9.403 1.00 90.75 110 LEU A CA 1
ATOM 834 C C . LEU A 1 110 ? -8.289 -7.865 9.642 1.00 90.75 110 LEU A C 1
ATOM 836 O O . LEU A 1 110 ? -7.295 -8.563 9.886 1.00 90.75 110 LEU A O 1
ATOM 840 N N . PRO A 1 111 ? -9.513 -8.404 9.504 1.00 90.94 111 PRO A N 1
ATOM 841 C CA . PRO A 1 111 ? -9.706 -9.847 9.386 1.00 90.94 111 PRO A CA 1
ATOM 842 C C . PRO A 1 111 ? -9.080 -10.386 8.092 1.00 90.94 111 PRO A C 1
ATOM 844 O O . PRO A 1 111 ? -8.497 -11.467 8.101 1.00 90.94 111 PRO A O 1
ATOM 847 N N . GLU A 1 112 ? -9.153 -9.612 7.005 1.00 91.81 112 GLU A N 1
ATOM 848 C CA . GLU A 1 112 ? -8.680 -9.999 5.678 1.00 91.81 112 GLU A CA 1
ATOM 849 C C . GLU A 1 112 ? -8.199 -8.783 4.866 1.00 91.81 112 GLU A C 1
ATOM 851 O O . GLU A 1 112 ? -8.774 -7.691 4.918 1.00 91.81 112 GLU A O 1
ATOM 856 N N . LEU A 1 113 ? -7.108 -8.996 4.131 1.00 93.94 113 LEU A N 1
ATOM 857 C CA . LEU A 1 113 ? -6.564 -8.127 3.101 1.00 93.94 113 LEU A CA 1
ATOM 858 C C . LEU A 1 113 ? -6.779 -8.851 1.776 1.00 93.94 113 LEU A C 1
ATOM 860 O O . LEU A 1 113 ? -6.124 -9.861 1.529 1.00 93.94 113 LEU A O 1
ATOM 864 N N . ASP A 1 114 ? -7.690 -8.363 0.942 1.00 92.81 114 ASP A N 1
ATOM 865 C CA . ASP A 1 114 ? -8.148 -9.151 -0.204 1.00 92.81 114 ASP A CA 1
ATOM 866 C C . ASP A 1 114 ? -7.084 -9.268 -1.302 1.00 92.81 114 ASP A C 1
ATOM 868 O O . ASP A 1 114 ? -6.901 -10.318 -1.924 1.00 92.81 114 ASP A O 1
ATOM 872 N N . MET A 1 115 ? -6.363 -8.173 -1.560 1.00 91.38 115 MET A N 1
ATOM 873 C CA . MET A 1 115 ? -5.395 -8.095 -2.650 1.00 91.38 115 MET A CA 1
ATOM 874 C C . MET A 1 115 ? -4.156 -7.299 -2.257 1.00 91.38 115 MET A C 1
ATOM 876 O O . MET A 1 115 ? -4.238 -6.259 -1.606 1.00 91.38 115 MET A O 1
ATOM 880 N N . ILE A 1 116 ? -3.001 -7.749 -2.747 1.00 92.25 116 ILE A N 1
ATOM 881 C CA . ILE A 1 116 ? -1.760 -6.976 -2.741 1.00 92.25 116 ILE A CA 1
ATOM 882 C C . ILE A 1 116 ? -1.269 -6.820 -4.179 1.00 92.25 116 ILE A C 1
ATOM 884 O O . ILE A 1 116 ? -0.891 -7.797 -4.834 1.00 92.25 116 ILE A O 1
ATOM 888 N N . LEU A 1 117 ? -1.233 -5.575 -4.653 1.00 89.88 117 LEU A N 1
ATOM 889 C CA . LEU A 1 117 ? -0.539 -5.200 -5.878 1.00 89.88 117 LEU A CA 1
ATOM 890 C C . LEU A 1 117 ? 0.956 -5.119 -5.566 1.00 89.88 117 LEU A C 1
ATOM 892 O O . LEU A 1 117 ? 1.405 -4.220 -4.855 1.00 89.88 117 LEU A O 1
ATOM 896 N N . VAL A 1 118 ? 1.729 -6.085 -6.060 1.00 86.62 118 VAL A N 1
ATOM 897 C CA . VAL A 1 118 ? 3.163 -6.175 -5.767 1.00 86.62 118 VAL A CA 1
ATOM 898 C C . VAL A 1 118 ? 3.982 -5.469 -6.861 1.00 86.62 118 VAL A C 1
ATOM 900 O O . VAL A 1 118 ? 3.820 -5.801 -8.040 1.00 86.62 118 VAL A O 1
ATOM 903 N N . PRO A 1 119 ? 4.887 -4.531 -6.511 1.00 80.44 119 PRO A N 1
ATOM 904 C CA . PRO A 1 119 ? 5.797 -3.916 -7.479 1.00 80.44 119 PRO A CA 1
ATOM 905 C C . PRO A 1 119 ? 6.854 -4.929 -7.905 1.00 80.44 119 PRO A C 1
ATOM 907 O O . PRO A 1 119 ? 7.160 -5.823 -7.125 1.00 80.44 119 PRO A O 1
ATOM 910 N N . GLY A 1 120 ? 7.478 -4.805 -9.072 1.00 73.00 120 GLY A N 1
ATOM 911 C CA . GLY A 1 120 ? 8.612 -5.657 -9.443 1.00 73.00 120 GLY A CA 1
ATOM 912 C C . GLY A 1 120 ? 9.363 -5.137 -10.658 1.00 73.00 120 GLY A C 1
ATOM 913 O O . GLY A 1 120 ? 8.806 -4.404 -11.470 1.00 73.00 120 GLY A O 1
ATOM 914 N N . VAL A 1 121 ? 10.641 -5.509 -10.754 1.00 62.41 121 VAL A N 1
ATOM 915 C CA . VAL A 1 121 ? 11.539 -5.063 -11.829 1.00 62.41 121 VAL A CA 1
ATOM 916 C C . VAL A 1 121 ? 11.450 -6.012 -13.019 1.00 62.41 121 VAL A C 1
ATOM 918 O O . VAL A 1 121 ? 11.372 -5.559 -14.159 1.00 62.41 121 VAL A O 1
ATOM 921 N N . ALA A 1 122 ? 11.400 -7.315 -12.743 1.00 57.62 122 ALA A N 1
ATOM 922 C CA . ALA A 1 122 ? 11.189 -8.355 -13.735 1.00 57.62 122 ALA A CA 1
ATOM 923 C C . ALA A 1 122 ? 10.323 -9.483 -13.166 1.00 57.62 122 ALA A C 1
ATOM 925 O O . ALA A 1 122 ? 10.347 -9.771 -11.963 1.00 57.62 122 ALA A O 1
ATOM 926 N N . PHE A 1 123 ? 9.573 -10.125 -14.052 1.00 66.44 123 PHE A N 1
ATOM 927 C CA . PHE A 1 123 ? 8.674 -11.219 -13.733 1.00 66.44 123 PHE A CA 1
ATOM 928 C C . PHE A 1 123 ? 8.900 -12.364 -14.705 1.00 66.44 123 PHE A C 1
ATOM 930 O O . PHE A 1 123 ? 8.886 -12.182 -15.924 1.00 66.44 123 PHE A O 1
ATOM 937 N N . ASP A 1 124 ? 9.067 -13.554 -14.150 1.00 63.78 124 ASP A N 1
ATOM 938 C CA . ASP A 1 124 ? 9.046 -14.784 -14.914 1.00 63.78 124 ASP A CA 1
ATOM 939 C C . ASP A 1 124 ? 7.627 -15.354 -14.898 1.00 63.78 124 ASP A C 1
ATOM 941 O O . ASP A 1 124 ? 7.085 -15.688 -13.841 1.00 63.78 124 ASP A O 1
ATOM 945 N N . ARG A 1 125 ? 7.014 -15.452 -16.080 1.00 59.84 125 ARG A N 1
ATOM 946 C CA . ARG A 1 125 ? 5.660 -15.996 -16.241 1.00 59.84 125 ARG A CA 1
ATOM 947 C C . ARG A 1 125 ? 5.595 -17.511 -16.074 1.00 59.84 125 ARG A C 1
ATOM 949 O O . ARG A 1 125 ? 4.525 -18.008 -15.746 1.00 59.84 125 ARG A O 1
ATOM 956 N N . SER A 1 126 ? 6.694 -18.224 -16.310 1.00 55.19 126 SER A N 1
ATOM 957 C CA . SER A 1 126 ? 6.740 -19.690 -16.274 1.00 55.19 126 SER A CA 1
ATOM 958 C C . SER A 1 126 ? 6.720 -20.233 -14.844 1.00 55.19 126 SER A C 1
ATOM 960 O O . SER A 1 126 ? 6.023 -21.201 -14.559 1.00 55.19 126 SER A O 1
ATOM 962 N N . ILE A 1 127 ? 7.412 -19.551 -13.929 1.00 48.47 127 ILE A N 1
ATOM 963 C CA . ILE A 1 127 ? 7.537 -19.938 -12.514 1.00 48.47 127 ILE A CA 1
ATOM 964 C C . ILE A 1 127 ? 6.887 -18.930 -11.554 1.00 48.47 127 ILE A C 1
ATOM 966 O O . ILE A 1 127 ? 7.104 -18.997 -10.346 1.00 48.47 127 ILE A O 1
ATOM 970 N N . LEU A 1 128 ? 6.132 -17.957 -12.086 1.00 59.06 128 LEU A N 1
ATOM 971 C CA . LEU A 1 128 ? 5.486 -16.862 -11.341 1.00 59.06 128 LEU A CA 1
ATOM 972 C C . LEU A 1 128 ? 6.432 -16.157 -10.347 1.00 59.06 128 LEU A C 1
ATOM 974 O O . LEU A 1 128 ? 6.024 -15.723 -9.268 1.00 59.06 128 LEU A O 1
ATOM 978 N N . THR A 1 129 ? 7.716 -16.051 -10.700 1.00 58.38 129 THR A N 1
ATOM 979 C CA . THR A 1 129 ? 8.753 -15.506 -9.816 1.00 58.38 129 THR A CA 1
ATOM 980 C C . THR A 1 129 ? 8.992 -14.033 -10.105 1.00 58.38 129 THR A C 1
ATOM 982 O O . THR A 1 129 ? 9.041 -13.595 -11.255 1.00 58.38 129 THR A O 1
ATOM 985 N N . ARG A 1 130 ? 9.149 -13.255 -9.032 1.00 65.75 130 ARG A N 1
ATOM 986 C CA . ARG A 1 130 ? 9.422 -11.821 -9.075 1.00 65.75 130 ARG A CA 1
ATOM 987 C C . ARG A 1 130 ? 10.870 -11.535 -8.695 1.00 65.75 130 ARG A C 1
ATOM 989 O O . ARG A 1 130 ? 11.287 -11.856 -7.583 1.00 65.75 130 ARG A O 1
ATOM 996 N N . LEU A 1 131 ? 11.568 -10.782 -9.540 1.00 57.84 131 LEU A N 1
ATOM 997 C CA . LEU A 1 131 ? 12.784 -10.060 -9.171 1.00 57.84 131 LEU A CA 1
ATOM 998 C C . LEU A 1 131 ? 12.403 -8.679 -8.621 1.00 57.84 131 LEU A C 1
ATOM 1000 O O . LEU A 1 131 ? 11.996 -7.775 -9.352 1.00 57.84 131 LEU A O 1
ATOM 1004 N N . GLY A 1 132 ? 12.478 -8.543 -7.296 1.00 59.28 132 GLY A N 1
ATOM 1005 C CA . GLY A 1 132 ? 12.425 -7.246 -6.611 1.00 59.28 132 GLY A CA 1
ATOM 1006 C C . GLY A 1 132 ? 13.829 -6.694 -6.350 1.00 59.28 132 GLY A C 1
ATOM 1007 O O . GLY A 1 132 ? 14.820 -7.295 -6.749 1.00 59.28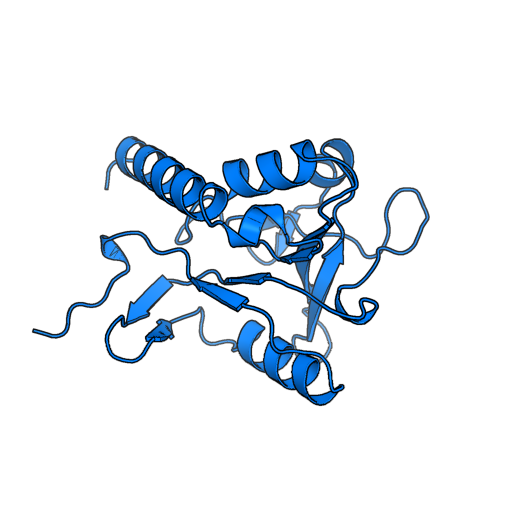 132 GLY A O 1
ATOM 1008 N N . HIS A 1 133 ? 13.939 -5.612 -5.578 1.00 62.09 133 HIS A N 1
ATOM 1009 C CA . HIS A 1 133 ? 15.223 -4.989 -5.197 1.00 62.09 133 HIS A CA 1
ATOM 1010 C C . HIS A 1 133 ? 16.093 -5.824 -4.222 1.00 62.09 133 HIS A C 1
ATOM 1012 O O . HIS A 1 133 ? 16.920 -5.281 -3.497 1.00 62.09 133 HIS A O 1
ATOM 1018 N N . GLY A 1 134 ? 15.877 -7.141 -4.129 1.00 62.06 134 GLY A N 1
ATOM 1019 C CA . GLY A 1 134 ? 16.702 -8.064 -3.336 1.00 62.06 134 GLY A CA 1
ATOM 1020 C C . GLY A 1 134 ? 16.472 -8.060 -1.817 1.00 62.06 134 GLY A C 1
ATOM 1021 O O . GLY A 1 134 ? 17.052 -8.881 -1.119 1.00 62.06 134 GLY A O 1
ATOM 1022 N N . LYS A 1 135 ? 15.612 -7.184 -1.277 1.00 70.56 135 LYS A N 1
ATOM 1023 C CA . LYS A 1 135 ? 15.411 -7.046 0.184 1.00 70.56 135 LYS A CA 1
ATOM 1024 C C . LYS A 1 135 ? 14.303 -7.910 0.792 1.00 70.56 135 LYS A C 1
ATOM 1026 O O . LYS A 1 135 ? 14.207 -7.990 2.012 1.00 70.56 135 LYS A O 1
ATOM 1031 N N . GLY A 1 136 ? 13.449 -8.539 -0.017 1.00 78.25 136 GLY A N 1
ATOM 1032 C CA . GLY A 1 136 ? 12.470 -9.531 0.456 1.00 78.25 136 GLY A CA 1
ATOM 1033 C C . GLY A 1 136 ? 11.289 -9.016 1.300 1.00 78.25 136 GLY A C 1
ATOM 1034 O O . GLY A 1 136 ? 10.558 -9.845 1.835 1.00 78.25 136 GLY A O 1
ATOM 1035 N N . TYR A 1 137 ? 11.056 -7.698 1.399 1.00 85.19 137 TYR A N 1
ATOM 1036 C CA . TYR A 1 137 ? 10.023 -7.097 2.269 1.00 85.19 137 TYR A CA 1
ATOM 1037 C C . TYR A 1 137 ? 8.627 -7.719 2.118 1.00 85.19 137 TYR A C 1
ATOM 1039 O O . TYR A 1 137 ? 8.073 -8.231 3.084 1.00 85.19 137 TYR A O 1
ATOM 1047 N N . TYR A 1 138 ? 8.097 -7.753 0.891 1.00 87.50 138 TYR A N 1
ATOM 1048 C CA . TYR A 1 138 ? 6.782 -8.342 0.607 1.00 87.50 138 TYR A CA 1
ATOM 1049 C C . TYR A 1 138 ? 6.708 -9.826 0.984 1.00 87.50 138 TYR A C 1
ATOM 1051 O O . TYR A 1 138 ? 5.701 -10.267 1.523 1.00 87.50 138 TYR A O 1
ATOM 1059 N N . GLY A 1 139 ? 7.775 -10.594 0.733 1.00 85.38 139 GLY A N 1
ATOM 1060 C CA . GLY A 1 139 ? 7.824 -12.014 1.087 1.00 85.38 139 GLY A CA 1
ATOM 1061 C C . GLY A 1 139 ? 7.718 -12.217 2.596 1.00 85.38 139 GLY A C 1
ATOM 1062 O O . GLY A 1 139 ? 6.862 -12.973 3.045 1.00 85.38 139 GLY A O 1
ATOM 1063 N N . ARG A 1 140 ? 8.519 -11.474 3.378 1.00 87.38 140 ARG A N 1
ATOM 1064 C CA . ARG A 1 140 ? 8.439 -11.497 4.847 1.00 87.38 140 ARG A CA 1
ATOM 1065 C C . ARG A 1 140 ? 7.063 -11.068 5.349 1.00 87.38 140 ARG A C 1
ATOM 1067 O O . ARG A 1 140 ? 6.500 -11.760 6.187 1.00 87.38 140 ARG A O 1
ATOM 1074 N N . TYR A 1 141 ? 6.506 -9.983 4.804 1.00 90.81 141 TYR A N 1
ATOM 1075 C CA . TYR A 1 141 ? 5.175 -9.511 5.187 1.00 90.81 141 TYR A CA 1
ATOM 1076 C C . TYR A 1 141 ? 4.111 -10.589 4.974 1.00 90.81 141 TYR A C 1
ATOM 1078 O O . TYR A 1 141 ? 3.365 -10.896 5.894 1.00 90.81 141 TYR A O 1
ATOM 1086 N N . ILE A 1 142 ? 4.060 -11.195 3.784 1.00 90.69 142 ILE A N 1
ATOM 1087 C CA . ILE A 1 142 ? 3.046 -12.201 3.440 1.00 90.69 142 ILE A CA 1
ATOM 1088 C C . ILE A 1 142 ? 3.190 -13.446 4.320 1.00 90.69 142 ILE A C 1
ATOM 1090 O 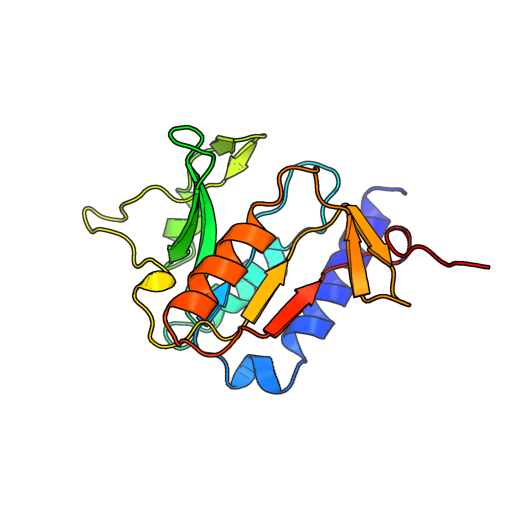O . ILE A 1 142 ? 2.183 -13.984 4.778 1.00 90.69 142 ILE A O 1
ATOM 1094 N N . THR A 1 143 ? 4.421 -13.896 4.582 1.00 89.12 143 THR A N 1
ATOM 1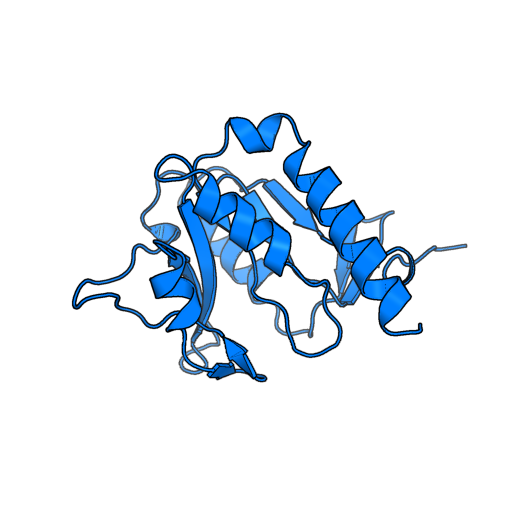095 C CA . THR A 1 143 ? 4.672 -15.018 5.495 1.00 89.12 143 THR A CA 1
ATOM 1096 C C . THR A 1 143 ? 4.144 -14.712 6.894 1.00 89.12 143 THR A C 1
ATOM 1098 O O . THR A 1 143 ? 3.376 -15.505 7.435 1.00 89.12 143 THR A O 1
ATOM 1101 N N . SER A 1 144 ? 4.482 -13.547 7.453 1.00 89.31 144 SER A N 1
ATOM 1102 C CA . SER A 1 144 ? 3.984 -13.130 8.768 1.00 89.31 144 SER A CA 1
ATOM 1103 C C . SER A 1 144 ? 2.467 -12.939 8.781 1.00 89.31 144 SER A C 1
ATOM 1105 O O . SER A 1 144 ? 1.817 -13.311 9.750 1.00 89.31 144 SER A O 1
ATOM 1107 N N . TYR A 1 145 ? 1.888 -12.410 7.702 1.00 91.75 145 TYR A N 1
ATOM 1108 C CA . TYR A 1 145 ? 0.450 -12.205 7.557 1.00 91.75 145 TYR A CA 1
ATOM 1109 C C . TYR A 1 145 ? -0.308 -13.536 7.623 1.00 91.75 145 TYR A C 1
ATOM 1111 O O . TYR A 1 145 ? -1.215 -13.691 8.434 1.00 91.75 145 TYR A O 1
ATOM 1119 N N . VAL A 1 146 ? 0.102 -14.536 6.840 1.00 91.38 146 VAL A N 1
ATOM 1120 C CA . VAL A 1 146 ? -0.553 -15.857 6.821 1.00 91.38 146 VAL A CA 1
ATOM 1121 C C . VAL A 1 146 ? -0.315 -16.633 8.121 1.00 91.38 146 VAL A C 1
ATOM 1123 O O . VAL A 1 146 ? -1.208 -17.341 8.579 1.00 91.38 146 VAL A O 1
ATOM 1126 N N . ALA A 1 147 ? 0.839 -16.455 8.776 1.00 91.31 147 ALA A N 1
ATOM 1127 C CA . ALA A 1 147 ? 1.133 -17.093 10.065 1.00 91.31 147 ALA A CA 1
ATOM 1128 C C . ALA A 1 147 ? 0.147 -16.705 11.186 1.00 91.31 147 ALA A C 1
ATOM 1130 O O . ALA A 1 147 ? 0.042 -17.412 12.184 1.00 91.31 147 ALA A O 1
ATOM 1131 N N . THR A 1 148 ? -0.611 -15.618 11.016 1.00 90.56 148 THR A N 1
ATOM 1132 C CA . THR A 1 148 ? -1.675 -15.215 11.950 1.00 90.56 148 THR A CA 1
ATOM 1133 C C . THR A 1 148 ? -3.004 -15.959 11.759 1.00 90.56 148 THR A C 1
ATOM 1135 O O . THR A 1 148 ? -3.963 -15.668 12.468 1.00 90.56 148 THR A O 1
ATOM 1138 N N . GLY A 1 149 ? -3.091 -16.889 10.800 1.00 91.69 149 GLY A N 1
ATOM 1139 C CA . GLY A 1 149 ? -4.316 -17.634 10.480 1.00 91.69 149 GLY A CA 1
ATOM 1140 C C . GLY A 1 149 ? -5.258 -16.924 9.502 1.00 91.69 149 GLY A C 1
ATOM 1141 O O . GLY A 1 149 ? -6.348 -17.424 9.235 1.00 91.69 149 GLY A O 1
ATOM 1142 N N . ARG A 1 150 ? -4.852 -15.771 8.956 1.00 92.50 150 ARG A N 1
ATOM 1143 C CA . ARG A 1 150 ? -5.628 -15.020 7.958 1.00 92.50 150 ARG A CA 1
ATOM 1144 C C . ARG A 1 150 ? -5.554 -15.669 6.568 1.00 92.50 150 ARG A C 1
ATOM 1146 O O . ARG A 1 150 ? -4.513 -16.245 6.231 1.00 92.50 150 ARG A O 1
ATOM 1153 N N . PRO A 1 151 ? -6.605 -15.539 5.732 1.00 92.19 151 PRO A N 1
ATOM 1154 C CA . PRO A 1 151 ? -6.564 -15.969 4.337 1.00 92.19 151 PRO A CA 1
ATOM 1155 C C . PRO A 1 151 ? -5.401 -15.318 3.589 1.00 92.19 151 PRO A C 1
ATOM 1157 O O . PRO A 1 151 ? -5.055 -14.164 3.831 1.00 92.19 151 PRO A O 1
ATOM 1160 N N . ARG A 1 152 ? -4.776 -16.051 2.666 1.00 92.25 152 ARG A N 1
ATOM 1161 C CA . ARG A 1 152 ? -3.698 -15.485 1.852 1.00 92.25 152 ARG A CA 1
ATOM 1162 C C . ARG A 1 152 ? -4.288 -14.471 0.852 1.00 92.25 152 ARG A C 1
ATOM 1164 O O . ARG A 1 152 ? -5.102 -14.894 0.033 1.00 92.25 152 ARG A O 1
ATOM 1171 N N . PRO A 1 153 ? -3.818 -13.207 0.829 1.00 91.31 153 PRO A N 1
ATOM 1172 C CA . PRO A 1 153 ? -4.270 -12.216 -0.147 1.00 91.31 153 PRO A CA 1
ATOM 1173 C C . PRO A 1 153 ? -3.987 -12.654 -1.585 1.00 91.31 153 PRO A C 1
ATOM 1175 O O . PRO A 1 153 ? -2.958 -13.290 -1.858 1.00 91.31 153 PRO A O 1
ATOM 1178 N N . LEU A 1 154 ? -4.828 -12.231 -2.530 1.00 88.75 154 LEU A N 1
ATOM 1179 C CA . LEU A 1 154 ? -4.510 -12.358 -3.947 1.00 88.75 154 LEU A CA 1
ATOM 1180 C C . LEU A 1 154 ? -3.304 -11.470 -4.278 1.00 88.75 154 LEU A C 1
ATOM 1182 O O . LEU A 1 154 ? -3.354 -10.246 -4.153 1.00 88.75 154 LEU A O 1
ATOM 1186 N N . LEU A 1 155 ? -2.215 -12.083 -4.736 1.00 88.69 155 LEU A N 1
ATOM 1187 C CA . LEU A 1 155 ? -1.019 -11.357 -5.155 1.00 88.69 155 LEU A CA 1
ATOM 1188 C C . LEU A 1 155 ? -1.094 -11.075 -6.652 1.00 88.69 155 LEU A C 1
ATOM 1190 O O . LEU A 1 155 ? -1.088 -12.003 -7.460 1.00 88.69 155 LEU A O 1
ATOM 1194 N N . VAL A 1 156 ? -1.126 -9.797 -7.022 1.00 85.19 156 VAL A N 1
ATOM 1195 C CA . VAL A 1 156 ? -1.151 -9.374 -8.425 1.00 85.19 156 VAL A CA 1
ATOM 1196 C C . VAL A 1 156 ? 0.106 -8.579 -8.729 1.00 85.19 156 VAL A C 1
ATOM 1198 O O . VAL A 1 156 ? 0.328 -7.490 -8.206 1.00 85.19 156 VAL A O 1
ATOM 1201 N N . ALA A 1 157 ? 0.941 -9.141 -9.594 1.00 82.69 157 ALA A N 1
ATOM 1202 C CA . ALA A 1 157 ? 2.100 -8.460 -10.142 1.00 82.69 157 ALA A CA 1
ATOM 1203 C C . ALA A 1 157 ? 1.683 -7.527 -11.282 1.00 82.69 157 ALA A C 1
ATOM 1205 O O . ALA A 1 157 ? 1.043 -7.962 -12.243 1.00 82.69 157 ALA A O 1
ATOM 1206 N N . LEU A 1 158 ? 2.085 -6.259 -11.198 1.00 79.38 158 LEU A N 1
ATOM 1207 C CA . LEU A 1 158 ? 1.928 -5.304 -12.290 1.00 79.38 158 LEU A CA 1
ATOM 1208 C C . LEU A 1 158 ? 3.225 -5.263 -13.098 1.00 79.38 158 LEU A C 1
ATOM 1210 O O . LEU A 1 158 ? 4.274 -4.895 -12.575 1.00 79.38 158 LEU A O 1
ATOM 1214 N N . ALA A 1 159 ? 3.153 -5.670 -14.365 1.00 72.88 159 ALA A N 1
ATOM 1215 C CA . ALA A 1 159 ? 4.314 -5.788 -15.238 1.00 72.88 159 ALA A CA 1
ATOM 1216 C C . ALA A 1 159 ? 4.031 -5.175 -16.611 1.00 72.88 159 ALA A C 1
ATOM 1218 O O . ALA A 1 159 ? 3.020 -5.493 -17.245 1.00 72.88 159 ALA A O 1
ATOM 1219 N N . LEU A 1 160 ? 4.960 -4.354 -17.095 1.00 71.50 160 LEU A N 1
ATOM 1220 C CA . LEU A 1 160 ? 5.048 -4.007 -18.510 1.00 71.50 160 LEU A CA 1
ATOM 1221 C C . LEU A 1 160 ? 5.551 -5.203 -19.325 1.00 71.50 160 LEU A C 1
ATOM 1223 O O . LEU A 1 160 ? 6.158 -6.128 -18.783 1.00 71.50 160 LEU A O 1
ATOM 1227 N N . ARG A 1 161 ? 5.325 -5.189 -20.644 1.00 69.69 161 ARG A N 1
ATOM 1228 C CA . ARG A 1 161 ? 5.737 -6.298 -21.520 1.00 69.69 161 ARG A CA 1
ATOM 1229 C C . ARG A 1 161 ? 7.250 -6.520 -21.477 1.00 69.69 161 ARG A C 1
ATOM 1231 O O . ARG A 1 161 ? 7.700 -7.656 -21.512 1.00 69.69 161 ARG A O 1
ATOM 1238 N N . GLU A 1 162 ? 8.006 -5.439 -21.346 1.00 68.25 162 GLU A N 1
ATOM 1239 C CA . GLU A 1 162 ? 9.466 -5.406 -21.266 1.00 68.25 162 GLU A CA 1
ATOM 1240 C C . GLU A 1 162 ? 10.001 -5.973 -19.945 1.00 68.25 162 GLU A C 1
ATOM 1242 O O . GLU A 1 162 ? 11.171 -6.322 -19.857 1.00 68.25 162 GLU A O 1
ATOM 1247 N N . GLN A 1 163 ? 9.155 -6.068 -18.916 1.00 65.00 163 GLN A N 1
ATOM 1248 C CA . GLN A 1 163 ? 9.511 -6.641 -17.615 1.00 65.00 163 GLN A CA 1
ATOM 1249 C C . GLN A 1 163 ? 9.251 -8.150 -17.559 1.00 65.00 163 GLN A C 1
ATOM 1251 O O . GLN A 1 163 ? 9.478 -8.779 -16.528 1.00 65.00 163 GLN A O 1
ATOM 1256 N N . LEU A 1 164 ? 8.748 -8.739 -18.644 1.00 64.12 164 LEU A N 1
ATOM 1257 C CA . LEU A 1 164 ? 8.507 -10.169 -18.740 1.00 64.12 164 LEU A CA 1
ATOM 1258 C C . LEU A 1 164 ? 9.757 -10.845 -19.284 1.00 64.12 164 LEU A C 1
ATOM 1260 O O . LEU A 1 164 ? 10.149 -10.603 -20.425 1.00 64.12 164 LEU A O 1
ATOM 1264 N N . MET A 1 165 ? 10.354 -11.723 -18.485 1.00 59.53 165 MET A N 1
ATOM 1265 C CA . MET A 1 165 ? 11.411 -12.592 -18.987 1.00 59.53 165 MET A CA 1
ATOM 1266 C C . MET A 1 165 ? 10.772 -13.697 -19.828 1.00 59.53 165 MET A C 1
ATOM 1268 O O . MET A 1 165 ? 9.890 -14.419 -19.361 1.00 59.53 165 MET A O 1
ATOM 1272 N N . ILE A 1 166 ? 11.190 -13.785 -21.089 1.00 55.06 166 IL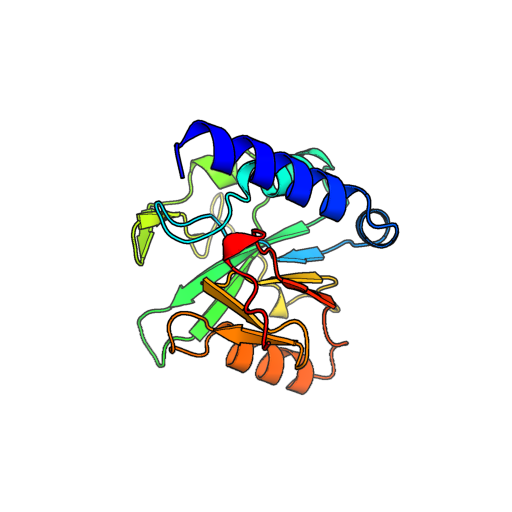E A N 1
ATOM 1273 C CA . ILE A 1 166 ? 10.813 -14.866 -21.996 1.00 55.06 166 ILE A CA 1
ATOM 1274 C C . ILE A 1 166 ? 11.998 -15.827 -21.996 1.00 55.06 166 ILE A C 1
ATOM 1276 O O . ILE A 1 166 ? 13.063 -15.481 -22.503 1.00 55.06 166 ILE A O 1
ATOM 1280 N N . HIS A 1 167 ? 11.834 -16.998 -21.387 1.00 53.31 167 HIS A N 1
ATOM 1281 C CA . HIS A 1 167 ? 12.768 -18.095 -21.607 1.00 53.31 167 HIS A CA 1
ATOM 1282 C C . HIS A 1 167 ? 12.482 -18.642 -23.010 1.00 53.31 167 HIS A C 1
ATOM 1284 O O . HIS A 1 167 ? 11.345 -19.030 -23.291 1.00 53.31 167 HIS A O 1
ATOM 1290 N N . GLY A 1 168 ? 13.471 -18.525 -23.900 1.00 43.03 168 GLY A N 1
ATOM 1291 C CA . GLY A 1 168 ? 13.444 -19.106 -25.244 1.00 43.03 168 GLY A CA 1
ATOM 1292 C C . GLY A 1 168 ? 13.712 -20.600 -25.224 1.00 43.03 168 GLY A C 1
ATOM 1293 O O . GLY A 1 168 ? 14.343 -21.065 -24.248 1.00 43.03 168 GLY A O 1
#

Organism: Dendrothele bispora (strain CBS 962.96) (NCBI:txid1314807)

InterPro domains:
  IPR002698 5-formyltetrahydrofolate cyclo-ligase [PF01812] (6-166)
  IPR002698 5-formyltetrahydrofolate cyclo-ligase [PIRSF006806] (7-165)
  IPR002698 5-formyltetrahydrofolate cyclo-ligase [PTHR23407] (2-165)
  IPR024185 5-formyltetrahydrofolate cyclo-ligase-like domain superfamily [G3DSA:3.40.50.10420] (1-167)
  IPR037171 NagB/RpiA transferase-like [SSF100950] (8-164)

Radius of gyration: 15.7 Å; chains: 1; bounding box: 33×35×40 Å

pLDDT: mean 79.67, std 14.19, range [35.78, 95.88]